Protein AF-A0A2G8JNP5-F1 (afdb_monomer_lite)

Organism: Stichopus japonicus (NCBI:txid307972)

Structure (mmCIF, N/CA/C/O backbone):
data_AF-A0A2G8JNP5-F1
#
_entry.id   AF-A0A2G8JNP5-F1
#
loop_
_atom_site.group_PDB
_atom_site.id
_atom_site.type_symbol
_atom_site.label_atom_id
_atom_site.label_alt_id
_atom_site.label_comp_id
_atom_site.label_asym_id
_atom_site.label_entity_id
_atom_site.label_seq_id
_atom_site.pdbx_PDB_ins_code
_atom_site.Cartn_x
_atom_site.Cartn_y
_atom_site.Cartn_z
_atom_site.occupancy
_atom_site.B_iso_or_equiv
_atom_site.auth_seq_id
_atom_site.auth_comp_id
_atom_site.auth_asym_id
_atom_site.auth_atom_id
_atom_site.pdbx_PDB_model_num
ATOM 1 N N . MET A 1 1 ? -19.213 17.900 22.644 1.00 67.81 1 MET A N 1
ATOM 2 C CA . MET A 1 1 ? -18.239 17.529 21.597 1.00 67.81 1 MET A CA 1
ATOM 3 C C . MET A 1 1 ? -18.401 16.045 21.332 1.00 67.81 1 MET A C 1
ATOM 5 O O . MET A 1 1 ? -18.359 15.279 22.286 1.00 67.81 1 MET A O 1
ATOM 9 N N . GLN A 1 2 ? -18.698 15.658 20.093 1.00 77.12 2 GLN A N 1
ATOM 10 C CA . GLN A 1 2 ? -18.930 14.259 19.735 1.00 77.12 2 GLN A CA 1
ATOM 11 C C . GLN A 1 2 ? -17.627 13.651 19.228 1.00 77.12 2 GLN A C 1
ATOM 13 O O . GLN A 1 2 ? -16.992 14.204 18.334 1.00 77.12 2 GLN A O 1
ATOM 18 N N . VAL A 1 3 ? -17.227 12.533 19.828 1.00 80.81 3 VAL A N 1
ATOM 19 C CA . VAL A 1 3 ? -16.069 11.752 19.390 1.00 80.81 3 VAL A CA 1
ATOM 20 C C . VAL A 1 3 ? -16.574 10.584 18.556 1.00 80.81 3 VAL A C 1
ATOM 22 O O . VAL A 1 3 ? -17.316 9.741 19.055 1.00 80.81 3 VAL A O 1
ATOM 25 N N . HIS A 1 4 ? -16.192 10.544 17.285 1.00 83.19 4 HIS A N 1
ATOM 26 C CA . HIS A 1 4 ? -16.356 9.349 16.468 1.00 83.19 4 HIS A CA 1
ATOM 27 C C . HIS A 1 4 ? -15.156 8.453 16.758 1.00 83.19 4 HIS A C 1
ATOM 29 O O . HIS A 1 4 ? -14.012 8.863 16.570 1.00 83.19 4 HIS A O 1
ATOM 35 N N . LYS A 1 5 ? -15.423 7.276 17.316 1.00 85.25 5 LYS A N 1
ATOM 36 C CA . LYS A 1 5 ? -14.411 6.265 17.616 1.00 85.25 5 LYS A CA 1
ATOM 37 C C . LYS A 1 5 ? -14.702 5.080 16.714 1.00 85.25 5 LYS A C 1
ATOM 39 O O . LYS A 1 5 ? -15.620 4.317 16.997 1.00 85.25 5 LYS A O 1
ATOM 44 N N . GLU A 1 6 ? -13.951 4.977 15.628 1.00 85.62 6 GLU A N 1
ATOM 45 C CA . GLU A 1 6 ? -13.945 3.799 14.767 1.00 85.62 6 GLU A CA 1
ATOM 46 C C . GLU A 1 6 ? -12.654 3.022 15.003 1.00 85.62 6 GLU A C 1
ATOM 48 O O . GLU A 1 6 ? -11.576 3.607 15.107 1.00 85.62 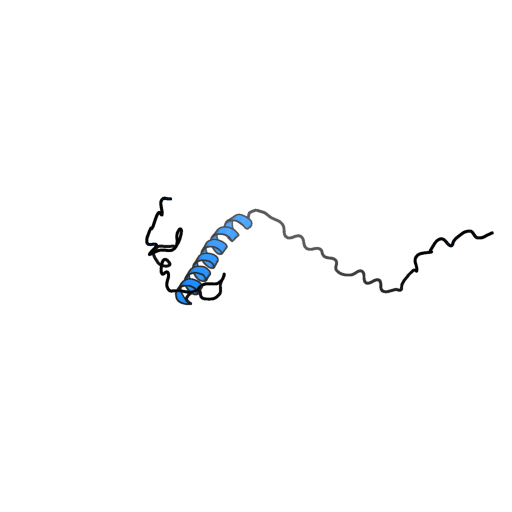6 GLU A O 1
ATOM 53 N N . ASN A 1 7 ? -12.779 1.702 15.116 1.00 82.88 7 ASN A N 1
ATOM 54 C CA . ASN A 1 7 ? -11.627 0.813 15.110 1.00 82.88 7 ASN A CA 1
ATOM 55 C C . ASN A 1 7 ? -11.250 0.556 13.648 1.00 82.88 7 ASN A C 1
ATOM 57 O O . ASN A 1 7 ? -12.113 0.224 12.836 1.00 82.88 7 ASN A O 1
ATOM 61 N N . MET A 1 8 ? -9.978 0.762 13.309 1.00 84.31 8 MET A N 1
ATOM 62 C CA . MET A 1 8 ? -9.452 0.566 11.959 1.00 84.31 8 MET A CA 1
ATOM 63 C C . MET A 1 8 ? -8.534 -0.650 11.942 1.00 84.31 8 MET A C 1
ATOM 65 O O . MET A 1 8 ? -7.356 -0.550 12.266 1.00 84.31 8 MET 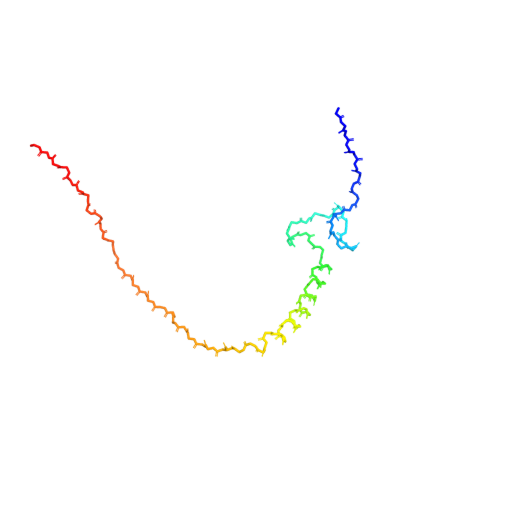A O 1
ATOM 69 N N . ASP A 1 9 ? -9.071 -1.790 11.523 1.00 88.06 9 ASP A N 1
ATOM 70 C CA . ASP A 1 9 ? -8.314 -3.046 11.424 1.00 88.06 9 ASP A CA 1
ATOM 71 C C . ASP A 1 9 ? -7.569 -3.200 10.085 1.00 88.06 9 ASP A C 1
ATOM 73 O O . ASP A 1 9 ? -6.904 -4.209 9.849 1.00 88.06 9 ASP A O 1
ATOM 77 N N . LYS A 1 10 ? -7.736 -2.248 9.155 1.00 91.00 10 LYS A N 1
ATOM 78 C CA . LYS A 1 10 ? -7.198 -2.329 7.792 1.00 91.00 10 LYS A CA 1
ATOM 79 C C . LYS A 1 10 ? -6.727 -0.980 7.279 1.00 91.00 10 LYS A C 1
ATOM 81 O O . LYS A 1 10 ? -7.383 0.041 7.481 1.00 91.00 10 LYS A O 1
ATOM 86 N N . VAL A 1 11 ? -5.645 -1.017 6.507 1.00 89.94 11 VAL A N 1
ATOM 87 C CA . VAL A 1 11 ? -5.173 0.140 5.745 1.00 89.94 11 VAL A CA 1
ATOM 88 C C . VAL A 1 11 ? -6.142 0.428 4.582 1.00 89.94 11 VAL A C 1
ATOM 90 O O . VAL A 1 11 ? -6.427 -0.472 3.783 1.00 89.94 11 VAL A O 1
ATOM 93 N N . PRO A 1 12 ? -6.668 1.659 4.447 1.00 89.56 12 PRO A N 1
ATOM 94 C CA . PRO A 1 12 ? -7.552 2.016 3.342 1.00 89.56 12 PRO A CA 1
ATOM 95 C C . PRO A 1 12 ? -6.815 1.936 1.997 1.00 89.56 12 PRO A C 1
ATOM 97 O O . PRO A 1 12 ? -5.635 2.260 1.902 1.00 89.56 12 PRO A O 1
ATOM 100 N N . ASN A 1 13 ? -7.522 1.508 0.945 1.00 90.12 13 ASN A N 1
ATOM 101 C CA . ASN A 1 13 ? -6.987 1.263 -0.407 1.00 90.12 13 ASN A CA 1
ATOM 102 C C . ASN A 1 13 ? -5.902 0.175 -0.508 1.00 90.12 13 ASN A C 1
ATOM 104 O O . ASN A 1 13 ? -5.314 -0.004 -1.577 1.00 90.12 13 ASN A O 1
ATOM 108 N N . ALA A 1 14 ? -5.639 -0.570 0.565 1.00 89.94 14 ALA A N 1
ATOM 109 C CA . ALA A 1 14 ? -4.744 -1.708 0.498 1.00 89.94 14 ALA A CA 1
ATOM 110 C C . ALA A 1 14 ? -5.345 -2.848 -0.332 1.00 89.94 14 ALA A C 1
ATOM 112 O O . ALA A 1 14 ? -6.558 -3.075 -0.357 1.00 89.94 14 ALA A O 1
ATOM 113 N N . LEU A 1 15 ? -4.469 -3.608 -0.989 1.00 89.06 15 LEU A N 1
ATOM 114 C CA . LEU A 1 15 ? -4.865 -4.875 -1.593 1.00 89.06 15 LEU A CA 1
ATOM 115 C C . LEU A 1 15 ? -5.335 -5.837 -0.491 1.00 89.06 15 LEU A C 1
ATOM 117 O O . LEU A 1 15 ? -4.783 -5.792 0.606 1.00 89.06 15 LEU A O 1
ATOM 121 N N . PRO A 1 16 ? -6.269 -6.765 -0.774 1.00 87.62 16 PRO A N 1
ATOM 122 C CA . PRO A 1 16 ? -6.770 -7.721 0.220 1.00 87.62 16 PRO A CA 1
ATOM 123 C C . PRO A 1 16 ? -5.669 -8.516 0.937 1.00 87.62 16 PRO A C 1
ATOM 125 O O . PRO A 1 16 ? -5.844 -8.920 2.079 1.00 87.62 16 PRO A O 1
ATOM 128 N N . ASN A 1 17 ? -4.526 -8.698 0.271 1.00 87.12 17 ASN A N 1
ATOM 129 C CA . ASN A 1 17 ? -3.364 -9.433 0.768 1.00 87.12 17 ASN A CA 1
ATOM 130 C C . ASN A 1 17 ? -2.307 -8.528 1.441 1.00 87.12 17 ASN A C 1
ATOM 132 O O . ASN A 1 17 ? -1.207 -8.992 1.708 1.00 87.12 17 ASN A O 1
ATOM 136 N N . ARG A 1 18 ? -2.596 -7.231 1.638 1.00 89.12 18 ARG A N 1
ATOM 137 C CA . ARG A 1 18 ? -1.670 -6.203 2.160 1.00 89.12 18 ARG A CA 1
ATOM 138 C C . ARG A 1 18 ? -2.342 -5.271 3.180 1.00 89.12 18 ARG A C 1
ATOM 140 O O . ARG A 1 18 ? -2.049 -4.081 3.207 1.00 89.12 18 ARG A O 1
ATOM 147 N N . THR A 1 19 ? -3.306 -5.773 3.954 1.00 90.19 19 THR A N 1
ATOM 148 C CA . THR A 1 19 ? -4.094 -4.947 4.893 1.00 90.19 19 THR A CA 1
ATOM 149 C C . THR A 1 19 ? -3.571 -4.944 6.327 1.00 90.19 19 THR A C 1
ATOM 151 O O . THR A 1 19 ? -4.149 -4.235 7.146 1.00 90.19 19 THR A O 1
ATOM 154 N N . ASP A 1 20 ? -2.550 -5.747 6.636 1.00 90.25 20 ASP A N 1
ATOM 155 C CA . ASP A 1 20 ? -2.020 -5.890 7.994 1.00 90.25 20 ASP A CA 1
ATOM 156 C C . ASP A 1 20 ? -1.462 -4.567 8.523 1.00 90.25 20 ASP A C 1
ATOM 158 O O . ASP A 1 20 ? -0.563 -3.971 7.933 1.00 90.25 20 ASP A O 1
ATOM 162 N N . ILE A 1 21 ? -2.012 -4.122 9.653 1.00 89.81 21 ILE A N 1
ATOM 163 C CA . ILE A 1 21 ? -1.649 -2.865 10.325 1.00 89.81 21 ILE A CA 1
ATOM 164 C C . ILE A 1 21 ? -0.413 -2.998 11.225 1.00 89.81 21 ILE A C 1
ATOM 166 O O . ILE A 1 21 ? 0.088 -1.999 11.728 1.00 89.81 21 ILE A O 1
ATOM 170 N N . GLU A 1 22 ? 0.067 -4.224 11.443 1.00 90.75 22 GLU A N 1
ATOM 171 C CA . GLU A 1 22 ? 1.236 -4.510 12.285 1.00 90.75 22 GLU A CA 1
ATOM 172 C C . GLU A 1 22 ? 2.567 -4.341 11.537 1.00 90.75 22 GLU A C 1
ATOM 174 O O . GLU A 1 22 ? 3.628 -4.313 12.156 1.00 90.75 22 GLU A O 1
ATOM 179 N N . ILE A 1 23 ? 2.527 -4.244 10.206 1.00 90.19 23 ILE A N 1
ATOM 180 C CA . ILE A 1 23 ? 3.723 -4.151 9.368 1.00 90.19 23 ILE A CA 1
ATOM 181 C C . ILE A 1 23 ? 4.101 -2.679 9.193 1.00 90.19 23 ILE A C 1
ATOM 183 O O . ILE A 1 23 ? 3.303 -1.870 8.719 1.00 90.19 23 ILE A O 1
ATOM 187 N N . GLU A 1 24 ? 5.343 -2.338 9.526 1.00 91.81 24 GLU A N 1
ATOM 188 C CA . GLU A 1 24 ? 5.877 -0.988 9.368 1.00 91.81 24 GLU A CA 1
ATOM 189 C C . GLU A 1 24 ? 6.540 -0.827 7.992 1.00 91.81 24 GLU A C 1
ATOM 191 O O . GLU A 1 24 ? 7.456 -1.569 7.635 1.00 91.81 24 GLU A O 1
ATOM 196 N N . ILE A 1 25 ? 6.048 0.124 7.191 1.00 92.44 25 ILE A N 1
ATOM 197 C CA . ILE A 1 25 ? 6.487 0.337 5.805 1.00 92.44 25 ILE A CA 1
ATOM 198 C C . ILE A 1 25 ? 6.779 1.821 5.574 1.00 92.44 25 ILE A C 1
ATOM 200 O O . ILE A 1 25 ? 5.916 2.676 5.783 1.00 92.44 25 ILE A O 1
ATOM 204 N N . TYR A 1 26 ? 7.967 2.111 5.042 1.00 92.88 26 TYR A N 1
ATOM 205 C CA . TYR A 1 26 ? 8.409 3.447 4.644 1.00 92.88 26 TYR A CA 1
ATOM 206 C C . TYR A 1 26 ? 8.778 3.469 3.156 1.00 92.88 26 TYR A C 1
ATOM 208 O O . TYR A 1 26 ? 9.874 3.089 2.746 1.00 92.88 26 TYR A O 1
ATOM 216 N N . GLY A 1 27 ? 7.862 3.935 2.304 1.00 89.56 27 GLY A N 1
ATOM 217 C CA . GLY A 1 27 ? 8.082 3.957 0.856 1.00 89.56 27 GLY A CA 1
ATOM 218 C C . GLY A 1 27 ? 8.238 2.542 0.285 1.00 89.56 27 GLY A C 1
ATOM 219 O O . GLY A 1 27 ? 7.248 1.833 0.141 1.00 89.56 27 GLY A O 1
ATOM 220 N N . MET A 1 28 ? 9.470 2.148 -0.059 1.00 88.69 28 MET A N 1
ATOM 221 C CA . MET A 1 28 ? 9.811 0.779 -0.489 1.00 88.69 28 MET A CA 1
ATOM 222 C C . MET A 1 28 ? 10.506 -0.050 0.602 1.00 88.69 28 MET A C 1
ATOM 224 O O . MET A 1 28 ? 10.700 -1.252 0.423 1.00 88.69 28 MET A O 1
ATOM 228 N N . GLU A 1 29 ? 10.889 0.576 1.714 1.00 88.31 29 GLU A N 1
ATOM 229 C CA . GLU A 1 29 ? 11.514 -0.083 2.858 1.00 88.31 29 GLU A CA 1
ATOM 230 C C . GLU A 1 29 ? 10.441 -0.695 3.766 1.00 88.31 29 GLU A C 1
ATOM 232 O O . GLU A 1 29 ? 9.371 -0.117 3.950 1.00 88.31 29 GLU A O 1
ATOM 237 N N . GLY A 1 30 ? 10.698 -1.889 4.302 1.00 88.38 30 GLY A N 1
ATOM 238 C CA . GLY A 1 30 ? 9.736 -2.620 5.137 1.00 88.38 30 GLY A CA 1
ATOM 239 C C . GLY A 1 30 ? 8.680 -3.419 4.361 1.00 88.38 30 GLY A C 1
ATOM 240 O O . GLY A 1 30 ? 7.901 -4.151 4.967 1.00 88.38 30 GLY A O 1
ATOM 241 N N . ILE A 1 31 ? 8.663 -3.356 3.020 1.00 89.69 31 ILE A N 1
ATOM 242 C CA . ILE A 1 31 ? 7.799 -4.225 2.204 1.00 89.69 31 ILE A CA 1
ATOM 243 C C . ILE A 1 31 ? 8.293 -5.683 2.307 1.00 89.69 31 ILE A C 1
ATOM 245 O O . ILE A 1 31 ? 9.471 -5.939 2.042 1.00 89.69 31 ILE A O 1
ATOM 249 N N . PRO A 1 32 ? 7.415 -6.661 2.601 1.00 89.94 32 PRO A N 1
ATOM 250 C CA . PRO A 1 32 ? 7.785 -8.075 2.608 1.00 89.94 32 PRO A CA 1
ATOM 251 C C . PRO A 1 32 ? 8.386 -8.553 1.272 1.00 89.94 32 PRO A C 1
ATOM 253 O O . PRO A 1 32 ? 7.893 -8.213 0.194 1.00 89.94 32 PRO A O 1
ATOM 256 N N . GLU A 1 33 ? 9.407 -9.420 1.315 1.00 86.44 33 GLU A N 1
ATOM 257 C CA . GLU A 1 33 ? 10.109 -9.913 0.110 1.00 86.44 33 GLU A CA 1
ATOM 258 C C . GLU A 1 33 ? 9.177 -10.579 -0.915 1.00 86.44 33 GLU A C 1
ATOM 260 O O . GLU A 1 33 ? 9.364 -10.453 -2.129 1.00 86.44 33 GLU A O 1
ATOM 265 N N . LYS A 1 34 ? 8.144 -11.279 -0.431 1.00 87.06 34 LYS A N 1
ATOM 266 C CA . LYS A 1 34 ? 7.143 -11.938 -1.276 1.00 87.06 34 LYS A CA 1
ATOM 267 C C . LYS A 1 34 ? 6.406 -10.925 -2.159 1.00 87.06 34 LYS A C 1
ATOM 269 O O . LYS A 1 34 ? 6.266 -11.145 -3.362 1.00 87.06 34 LYS A O 1
ATOM 274 N N . ASP A 1 35 ? 5.997 -9.803 -1.574 1.00 87.56 35 ASP A N 1
ATOM 275 C CA . ASP A 1 35 ? 5.301 -8.715 -2.260 1.00 87.56 35 ASP A CA 1
ATOM 276 C C . ASP A 1 35 ? 6.215 -7.932 -3.198 1.00 87.56 35 ASP A C 1
ATOM 278 O O . ASP A 1 35 ? 5.776 -7.491 -4.265 1.00 87.56 35 ASP A O 1
ATOM 282 N N . LEU A 1 36 ? 7.489 -7.800 -2.829 1.00 87.75 36 LEU A N 1
ATOM 283 C CA . LEU A 1 36 ? 8.518 -7.150 -3.637 1.00 87.75 36 LEU A CA 1
ATOM 284 C C . LEU A 1 36 ? 8.760 -7.929 -4.940 1.00 87.75 36 LEU A C 1
ATOM 286 O O . LEU A 1 36 ? 8.802 -7.348 -6.029 1.00 87.75 36 LEU A O 1
ATOM 290 N N . LYS A 1 37 ? 8.818 -9.263 -4.845 1.00 88.50 37 LYS A N 1
ATOM 291 C CA . LYS A 1 37 ? 8.936 -10.160 -6.001 1.00 88.50 37 LYS A CA 1
ATOM 292 C C . LYS A 1 37 ? 7.697 -10.137 -6.891 1.00 88.50 37 LYS A C 1
ATOM 294 O O . LYS A 1 37 ? 7.835 -10.083 -8.114 1.00 88.50 37 LYS A O 1
ATOM 299 N N . GLU A 1 38 ? 6.502 -10.168 -6.304 1.00 88.44 38 GLU A N 1
ATOM 300 C CA . GLU A 1 38 ? 5.249 -10.084 -7.063 1.00 88.44 38 GLU A CA 1
ATOM 301 C C . GLU A 1 38 ? 5.144 -8.748 -7.810 1.00 88.44 38 GLU A C 1
ATOM 303 O O . GLU A 1 38 ? 4.836 -8.725 -9.003 1.00 88.44 38 GLU A O 1
ATOM 308 N N . HIS A 1 39 ? 5.485 -7.642 -7.143 1.00 86.75 39 HIS A N 1
ATOM 309 C CA . HIS A 1 39 ? 5.516 -6.319 -7.758 1.00 86.75 39 HIS A CA 1
ATOM 310 C C . HIS A 1 39 ? 6.507 -6.255 -8.930 1.00 86.75 39 HIS A C 1
ATOM 312 O O . HIS A 1 39 ? 6.156 -5.756 -9.999 1.00 86.75 39 HIS A O 1
ATOM 318 N N . ALA A 1 40 ? 7.713 -6.814 -8.776 1.00 86.94 40 ALA A N 1
ATOM 319 C CA . ALA A 1 40 ? 8.704 -6.874 -9.851 1.00 86.94 40 ALA A CA 1
ATOM 320 C C . ALA A 1 40 ? 8.231 -7.723 -11.048 1.00 86.94 40 ALA A C 1
ATOM 322 O O . ALA A 1 40 ? 8.379 -7.306 -12.198 1.00 86.94 40 ALA A O 1
ATOM 323 N N . ALA A 1 41 ? 7.625 -8.887 -10.795 1.00 88.56 41 ALA A N 1
ATOM 324 C CA . ALA A 1 41 ? 7.088 -9.756 -11.844 1.00 88.56 41 ALA A CA 1
ATOM 325 C C . ALA A 1 41 ? 5.928 -9.094 -12.608 1.00 88.56 41 ALA A C 1
ATOM 327 O O . ALA A 1 41 ? 5.845 -9.183 -13.839 1.00 88.56 41 ALA A O 1
ATOM 328 N N . LYS A 1 42 ? 5.056 -8.390 -11.880 1.00 86.81 42 LYS A N 1
ATOM 329 C CA . LYS A 1 42 ? 3.943 -7.636 -12.453 1.00 86.81 42 LYS A CA 1
ATOM 330 C C . LYS A 1 42 ? 4.450 -6.471 -13.302 1.00 86.81 42 LYS A C 1
ATOM 332 O O . LYS A 1 42 ? 4.112 -6.396 -14.478 1.00 86.81 42 LYS A O 1
ATOM 337 N N . LEU A 1 43 ? 5.379 -5.670 -12.774 1.00 86.25 43 LEU A N 1
ATOM 338 C CA . LEU A 1 43 ? 5.996 -4.569 -13.514 1.00 86.25 43 LEU A CA 1
ATOM 339 C C . LEU A 1 43 ? 6.703 -5.051 -14.787 1.00 86.25 43 LEU A C 1
ATOM 341 O O . LEU A 1 43 ? 6.589 -4.399 -15.822 1.00 86.25 43 LEU A O 1
ATOM 345 N N . ALA A 1 44 ? 7.396 -6.191 -14.743 1.00 83.81 44 ALA A N 1
ATOM 346 C CA . ALA A 1 44 ? 8.021 -6.783 -15.926 1.00 83.81 44 ALA A CA 1
ATOM 347 C C . ALA A 1 44 ? 6.984 -7.177 -16.994 1.00 83.81 44 ALA A C 1
ATOM 349 O O . ALA A 1 44 ? 7.197 -6.927 -18.182 1.00 83.81 44 ALA A O 1
ATOM 350 N N . SER A 1 45 ? 5.846 -7.732 -16.572 1.00 80.75 45 SER A N 1
ATOM 351 C CA . SER A 1 45 ? 4.748 -8.139 -17.460 1.00 80.75 45 SER A CA 1
ATOM 352 C C . SER A 1 45 ? 4.019 -6.935 -18.068 1.00 80.75 45 SER A C 1
ATOM 354 O O . SER A 1 45 ? 3.823 -6.871 -19.282 1.00 80.75 45 SER A O 1
ATOM 356 N N . ASP A 1 46 ? 3.689 -5.934 -17.250 1.00 78.00 46 ASP A N 1
ATOM 357 C CA . ASP A 1 46 ? 3.061 -4.687 -17.696 1.00 78.00 46 ASP A CA 1
ATOM 358 C C . ASP A 1 46 ? 3.997 -3.882 -18.616 1.00 78.00 46 ASP A C 1
ATOM 360 O O . ASP A 1 46 ? 3.569 -3.334 -19.634 1.00 78.00 46 ASP A O 1
ATOM 364 N N . SER A 1 47 ? 5.301 -3.863 -18.318 1.00 69.56 47 SER A N 1
ATOM 365 C CA . SER A 1 47 ? 6.313 -3.204 -19.158 1.00 69.56 47 SER A CA 1
ATOM 366 C C . SER A 1 47 ? 6.507 -3.907 -20.501 1.00 69.56 47 SER A C 1
ATOM 368 O O . SER A 1 47 ? 6.722 -3.238 -21.513 1.00 69.56 47 SER A O 1
ATOM 370 N N . ALA A 1 48 ? 6.414 -5.240 -20.544 1.00 63.56 48 ALA A N 1
ATOM 371 C CA . ALA A 1 48 ? 6.443 -5.991 -21.799 1.00 63.56 48 ALA A CA 1
ATOM 372 C C . ALA A 1 48 ? 5.233 -5.651 -22.686 1.00 63.56 48 ALA A C 1
ATOM 374 O O . ALA A 1 48 ? 5.386 -5.476 -23.895 1.00 63.56 48 ALA A O 1
ATOM 375 N N . ASN A 1 49 ? 4.054 -5.474 -22.084 1.00 58.06 49 ASN A N 1
ATOM 376 C CA . ASN A 1 49 ? 2.853 -5.065 -22.809 1.00 58.06 49 ASN A CA 1
ATOM 377 C C . ASN A 1 49 ? 2.937 -3.600 -23.288 1.00 58.06 49 ASN A C 1
ATOM 379 O O . ASN A 1 49 ? 2.548 -3.286 -24.412 1.00 58.06 49 ASN A O 1
ATOM 383 N N . LYS A 1 50 ? 3.531 -2.706 -22.483 1.00 56.78 50 LYS A N 1
ATOM 384 C CA . LYS A 1 50 ? 3.719 -1.288 -22.840 1.00 56.78 50 LYS A CA 1
ATOM 385 C C . LYS A 1 50 ? 4.777 -1.069 -23.928 1.00 56.78 50 LYS A C 1
ATOM 387 O O . LYS A 1 50 ? 4.574 -0.235 -24.804 1.00 56.78 50 LYS A O 1
ATOM 392 N N . LYS A 1 51 ? 5.855 -1.866 -23.960 1.00 54.06 51 LYS A N 1
ATOM 393 C CA . LYS A 1 51 ? 6.850 -1.827 -25.055 1.00 54.06 51 LYS A CA 1
ATOM 394 C C . LYS A 1 51 ? 6.272 -2.202 -26.424 1.00 54.06 51 LYS A C 1
ATOM 396 O O . LYS A 1 51 ? 6.810 -1.753 -27.430 1.00 54.06 51 LYS A O 1
ATOM 401 N N . LYS A 1 52 ? 5.178 -2.973 -26.483 1.00 52.00 52 LYS A N 1
ATOM 402 C CA . LYS A 1 52 ? 4.468 -3.263 -27.741 1.00 52.00 52 LYS A CA 1
ATOM 403 C C . LYS A 1 52 ? 3.625 -2.077 -28.237 1.00 52.00 52 LYS A C 1
ATOM 405 O O . LYS A 1 52 ? 3.325 -2.025 -29.422 1.00 52.00 52 LYS A O 1
ATOM 410 N N . ALA A 1 53 ? 3.272 -1.133 -27.360 1.00 52.50 53 ALA A N 1
ATOM 411 C CA . ALA A 1 53 ? 2.577 0.104 -27.726 1.00 52.50 53 ALA A CA 1
ATOM 412 C C . ALA A 1 53 ? 3.540 1.247 -28.117 1.00 52.50 53 ALA A C 1
ATOM 414 O O . ALA A 1 53 ? 3.167 2.093 -28.915 1.00 52.50 53 ALA A O 1
ATOM 415 N N . GLU A 1 54 ? 4.780 1.249 -27.611 1.00 49.69 54 GLU A N 1
ATOM 416 C CA . GLU A 1 54 ? 5.809 2.255 -27.955 1.00 49.69 54 GLU A CA 1
ATOM 417 C C . GLU A 1 54 ? 6.612 1.893 -29.231 1.00 49.69 54 GLU A C 1
ATOM 419 O O . GLU A 1 54 ? 7.272 2.741 -29.820 1.00 49.69 54 GLU A O 1
ATOM 424 N N . GLN A 1 55 ? 6.567 0.638 -29.702 1.00 46.97 55 GLN A N 1
ATOM 425 C CA . GLN A 1 55 ? 7.282 0.200 -30.918 1.00 46.97 55 GLN A CA 1
ATOM 426 C C . GLN A 1 55 ? 6.587 0.547 -32.252 1.00 46.97 55 GLN A C 1
ATOM 428 O O . GLN A 1 55 ? 7.143 0.236 -33.302 1.00 46.97 55 GLN A O 1
ATOM 433 N N . ASP A 1 56 ? 5.432 1.219 -32.226 1.00 44.22 56 ASP A N 1
ATOM 434 C CA . ASP A 1 56 ? 4.777 1.804 -33.416 1.00 44.22 56 ASP A CA 1
ATOM 435 C C . ASP A 1 56 ? 4.932 3.344 -33.472 1.00 44.22 56 ASP A C 1
ATOM 437 O O . ASP A 1 56 ? 4.351 4.016 -34.316 1.00 44.22 56 ASP A O 1
ATOM 441 N N . GLY A 1 57 ? 5.738 3.929 -32.574 1.00 43.62 57 GLY A N 1
ATOM 442 C CA . GLY A 1 57 ? 6.083 5.353 -32.543 1.00 43.62 57 GLY A CA 1
ATOM 443 C C . GLY A 1 57 ? 7.571 5.553 -32.814 1.00 43.62 57 GLY A C 1
ATOM 444 O O . GLY A 1 57 ? 8.370 5.701 -31.895 1.00 43.62 57 GLY A O 1
ATOM 445 N N . GLY A 1 58 ? 7.962 5.488 -34.086 1.00 44.94 58 GLY A N 1
ATOM 446 C CA . GLY A 1 58 ? 9.355 5.576 -34.512 1.00 44.94 58 GLY A CA 1
ATOM 447 C C . GLY A 1 58 ? 10.085 6.842 -34.048 1.00 44.94 58 GLY A C 1
ATOM 448 O O . GLY A 1 58 ? 9.559 7.944 -34.139 1.00 44.94 58 GLY A O 1
ATOM 449 N N . ALA A 1 59 ? 11.336 6.673 -33.614 1.00 39.25 59 ALA A N 1
ATOM 450 C CA . ALA A 1 59 ? 12.523 7.231 -34.275 1.00 39.25 59 ALA A CA 1
ATOM 451 C C . ALA A 1 59 ? 13.719 7.215 -33.313 1.00 39.25 59 ALA A C 1
ATOM 453 O O . ALA A 1 59 ? 13.900 8.086 -32.464 1.00 39.25 59 ALA A O 1
ATOM 454 N N . SER A 1 60 ? 14.602 6.238 -33.506 1.00 49.91 60 SER A N 1
ATOM 455 C CA . SER A 1 60 ? 16.011 6.424 -33.187 1.00 49.91 60 SER A CA 1
ATOM 456 C C . SER A 1 60 ? 16.593 7.439 -34.171 1.00 49.91 60 SER A C 1
ATOM 458 O O . SER A 1 60 ? 16.775 7.119 -35.341 1.00 49.91 60 SER A O 1
ATOM 460 N N . THR A 1 61 ? 16.945 8.631 -33.700 1.00 41.91 61 THR A N 1
ATOM 461 C CA . THR A 1 61 ? 18.044 9.401 -34.295 1.00 41.91 61 THR A CA 1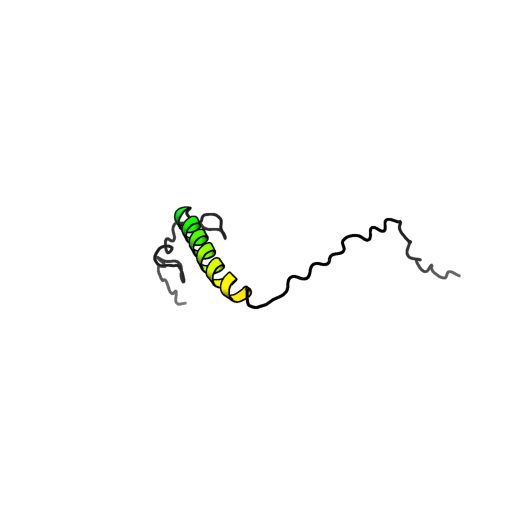
ATOM 462 C C . THR A 1 61 ? 18.975 9.853 -33.186 1.00 41.91 61 THR A C 1
ATOM 464 O O . THR A 1 61 ? 18.707 10.782 -32.431 1.00 41.91 61 THR A O 1
ATOM 467 N N . SER A 1 62 ? 20.076 9.121 -33.099 1.00 52.97 62 SER A N 1
ATOM 468 C CA . SER A 1 62 ? 21.336 9.500 -32.486 1.00 52.97 62 SER A CA 1
ATOM 469 C C . SER A 1 62 ? 21.815 10.876 -32.957 1.00 52.97 62 SER A C 1
ATOM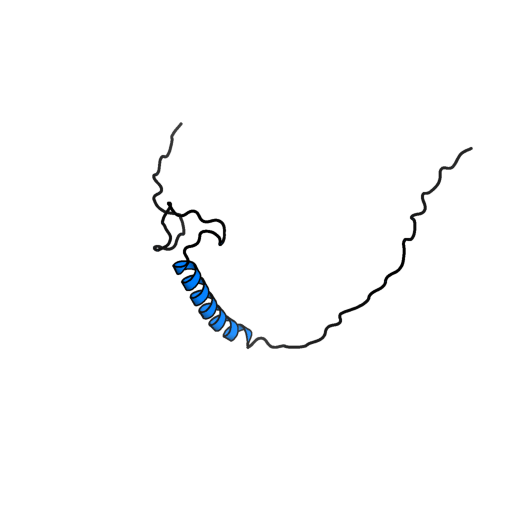 471 O O . SER A 1 62 ? 22.015 11.059 -34.155 1.00 52.97 62 SER A O 1
ATOM 473 N N . ALA A 1 63 ? 22.107 11.780 -32.025 1.00 40.28 63 ALA A N 1
ATOM 474 C CA . ALA A 1 63 ? 23.210 12.737 -32.133 1.00 40.28 63 ALA A CA 1
ATOM 475 C C . ALA A 1 63 ? 23.412 13.422 -30.774 1.00 40.28 63 ALA A C 1
ATOM 477 O O . ALA A 1 63 ? 22.573 14.200 -30.328 1.00 40.28 63 ALA A O 1
ATOM 478 N N . GLY A 1 64 ? 24.538 13.136 -30.114 1.00 45.78 64 GLY A N 1
ATOM 479 C CA . GLY A 1 64 ? 25.108 14.080 -29.150 1.00 45.78 64 GLY A CA 1
ATOM 480 C C . GLY A 1 64 ? 25.532 15.381 -29.855 1.00 45.78 64 GLY A C 1
ATOM 481 O O . GLY A 1 64 ? 25.531 15.447 -31.086 1.00 45.78 64 GLY A O 1
ATOM 482 N N . PRO A 1 65 ? 25.975 16.391 -29.093 1.00 45.25 65 PRO A N 1
ATOM 483 C CA . PRO A 1 65 ? 27.357 16.303 -28.647 1.00 45.25 65 PRO A CA 1
ATOM 484 C C . PRO A 1 65 ? 27.565 16.707 -27.187 1.00 45.25 65 PRO A C 1
ATOM 486 O O . PRO A 1 65 ? 27.057 17.707 -26.685 1.00 45.25 65 PRO A O 1
ATOM 489 N N . SER A 1 66 ? 28.413 15.922 -26.537 1.00 47.84 66 SER A N 1
ATOM 490 C CA . SER A 1 66 ? 29.174 16.344 -25.375 1.00 47.84 66 SER A CA 1
ATOM 491 C C . SER A 1 66 ? 30.246 17.361 -25.789 1.00 47.84 66 SER A C 1
ATOM 493 O O . SER A 1 66 ? 30.836 17.240 -26.859 1.00 47.84 66 SER A O 1
ATOM 495 N N . GLN A 1 67 ? 30.587 18.226 -24.832 1.00 48.34 67 GLN A N 1
ATOM 496 C CA . GLN A 1 67 ? 31.837 18.987 -24.693 1.00 48.34 67 GLN A CA 1
ATOM 497 C C . GLN A 1 67 ? 31.912 20.369 -25.358 1.00 48.34 67 GLN A C 1
ATOM 499 O O . GLN A 1 67 ? 32.296 20.521 -26.511 1.00 48.34 67 GLN A O 1
ATOM 504 N N . ALA A 1 68 ? 31.735 21.395 -24.525 1.00 45.88 68 ALA A N 1
ATOM 505 C CA . ALA A 1 68 ? 32.585 22.577 -24.569 1.00 45.88 68 ALA A CA 1
ATOM 506 C C . ALA A 1 68 ? 33.085 22.851 -23.145 1.00 45.88 68 ALA A C 1
ATOM 508 O O . ALA A 1 68 ? 32.400 23.444 -22.315 1.00 45.88 68 ALA A O 1
ATOM 509 N N . VAL A 1 69 ? 34.282 22.345 -22.855 1.00 48.53 69 VAL A N 1
ATOM 510 C CA . VAL A 1 69 ? 35.119 22.838 -21.765 1.00 48.53 69 VAL A CA 1
ATOM 511 C C . VAL A 1 69 ? 35.598 24.237 -22.154 1.00 48.53 69 VAL A C 1
ATOM 513 O O . VAL A 1 69 ? 36.273 24.391 -23.166 1.00 48.53 69 VAL A O 1
ATOM 516 N N . VAL A 1 70 ? 35.264 25.262 -21.371 1.00 50.62 70 VAL A N 1
ATOM 517 C CA . VAL A 1 70 ? 36.025 26.520 -21.366 1.00 50.62 70 VAL A CA 1
ATOM 518 C C . VAL A 1 70 ? 36.339 26.891 -19.924 1.00 50.62 70 VAL A C 1
ATOM 520 O O . VAL A 1 70 ? 35.563 27.490 -19.188 1.00 50.62 70 VAL A O 1
ATOM 523 N N . THR A 1 71 ? 37.508 26.437 -19.501 1.00 49.25 71 THR A N 1
ATOM 524 C CA . THR A 1 71 ? 38.247 26.954 -18.358 1.00 49.25 71 THR A CA 1
ATOM 525 C C . THR A 1 71 ? 38.826 28.323 -18.727 1.00 49.25 71 THR A C 1
ATOM 527 O O . THR A 1 71 ? 39.647 28.360 -19.639 1.00 49.25 71 THR A O 1
ATOM 530 N N . SER A 1 72 ? 38.474 29.403 -18.016 1.00 49.72 72 SER A N 1
ATOM 531 C CA . SER A 1 72 ? 39.412 30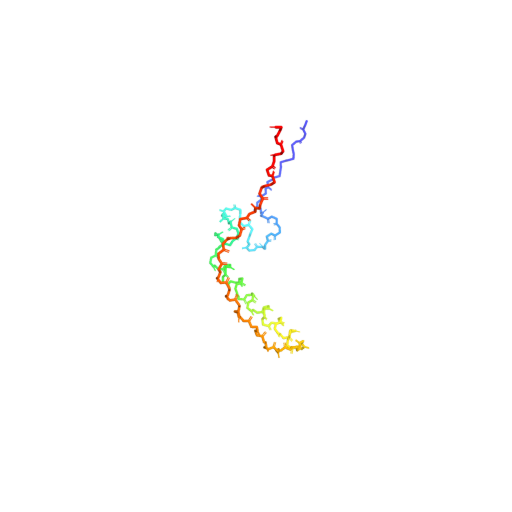.491 -17.654 1.00 49.72 72 SER A CA 1
ATOM 532 C C . SER A 1 72 ? 38.743 31.685 -16.940 1.00 49.72 72 SER A C 1
ATOM 534 O O . SER A 1 72 ? 38.112 32.524 -17.561 1.00 49.72 72 SER A O 1
ATOM 536 N N . ALA A 1 73 ? 39.017 31.774 -15.632 1.00 54.09 73 ALA A N 1
ATOM 537 C CA . ALA A 1 73 ? 39.344 32.979 -14.847 1.00 54.09 73 ALA A CA 1
ATOM 538 C C . ALA A 1 73 ? 38.313 34.133 -14.632 1.00 54.09 73 ALA A C 1
ATOM 540 O O . ALA A 1 73 ? 37.477 34.419 -15.482 1.00 54.09 73 ALA A O 1
ATOM 541 N N . PRO A 1 74 ? 38.376 34.822 -13.465 1.00 48.97 74 PRO A N 1
ATOM 542 C CA . PRO A 1 74 ? 37.323 35.709 -12.964 1.00 48.97 74 PRO A CA 1
ATOM 543 C C . PRO A 1 74 ? 37.479 37.158 -13.451 1.00 48.97 74 PRO A C 1
ATOM 545 O O . PRO A 1 74 ? 38.549 37.751 -13.323 1.00 48.97 74 PRO A O 1
ATOM 548 N N . ALA A 1 75 ? 36.393 37.765 -13.934 1.00 50.09 75 ALA A N 1
ATOM 549 C CA . ALA A 1 75 ? 36.331 39.201 -14.196 1.00 50.09 75 ALA A CA 1
ATOM 550 C C . ALA A 1 75 ? 35.581 39.900 -13.054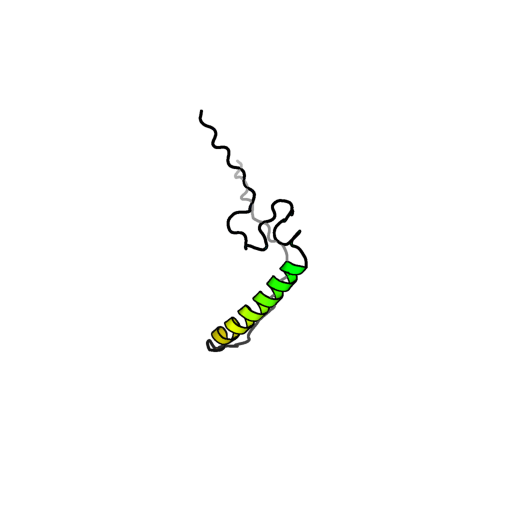 1.00 50.09 75 ALA A C 1
ATOM 552 O O . ALA A 1 75 ? 34.379 39.719 -12.864 1.00 50.09 75 ALA A O 1
ATOM 553 N N . ALA A 1 76 ? 36.340 40.664 -12.272 1.00 52.94 76 ALA A N 1
ATOM 554 C CA . ALA A 1 76 ? 35.873 41.520 -11.197 1.00 52.94 76 ALA A CA 1
ATOM 555 C C . ALA A 1 76 ? 34.797 42.508 -11.683 1.00 52.94 76 ALA A C 1
ATOM 557 O O . ALA A 1 76 ? 34.960 43.170 -12.707 1.00 52.94 76 ALA A O 1
ATOM 558 N N . ALA A 1 77 ? 33.711 42.626 -10.919 1.00 64.06 77 ALA A N 1
ATOM 559 C CA . ALA A 1 77 ? 32.712 43.670 -11.104 1.00 64.06 77 ALA A CA 1
ATOM 560 C C . ALA A 1 77 ? 33.331 45.046 -10.780 1.00 64.06 77 ALA A C 1
ATOM 562 O O . ALA A 1 77 ? 33.957 45.183 -9.725 1.00 64.06 77 ALA A O 1
ATOM 563 N N . PRO A 1 78 ? 33.169 46.081 -11.624 1.00 58.03 78 PRO A N 1
ATOM 564 C CA . PRO A 1 78 ? 33.551 47.430 -11.234 1.00 58.03 78 PRO A CA 1
ATOM 565 C C . PRO A 1 78 ? 32.548 47.956 -10.200 1.00 58.03 78 PRO A C 1
ATOM 567 O O . PRO A 1 78 ? 31.356 48.061 -10.475 1.00 58.03 78 PRO A O 1
ATOM 570 N N . ILE A 1 79 ? 33.042 48.281 -9.005 1.00 64.44 79 ILE A N 1
ATOM 571 C CA . ILE A 1 79 ? 32.322 49.039 -7.976 1.00 64.44 79 ILE A CA 1
ATOM 572 C C . ILE A 1 79 ? 32.368 50.515 -8.405 1.00 64.44 79 ILE A C 1
ATOM 574 O O . ILE A 1 79 ? 33.471 51.059 -8.505 1.00 64.44 79 ILE A O 1
ATOM 578 N N . PRO A 1 80 ? 31.238 51.195 -8.671 1.00 60.19 80 PRO A N 1
ATOM 579 C CA . PRO A 1 80 ? 31.254 52.628 -8.942 1.00 60.19 80 PRO A CA 1
ATOM 580 C C . PRO A 1 80 ? 31.608 53.399 -7.663 1.00 60.19 80 PRO A C 1
ATOM 582 O O . PRO A 1 80 ? 30.797 53.547 -6.750 1.00 60.19 80 PRO A O 1
ATOM 585 N N . GLY A 1 81 ? 32.860 53.850 -7.586 1.00 56.38 81 GLY A N 1
ATOM 586 C CA . GLY A 1 81 ? 33.358 54.721 -6.531 1.00 56.38 81 GLY A CA 1
ATOM 587 C C . GLY A 1 81 ? 32.725 56.108 -6.617 1.00 56.38 81 GLY A C 1
ATOM 588 O O . GLY A 1 81 ? 32.994 56.866 -7.543 1.00 56.38 81 GLY A O 1
ATOM 589 N N . MET A 1 82 ? 31.850 56.388 -5.652 1.00 62.72 82 MET A N 1
ATOM 590 C CA . MET A 1 82 ? 31.959 57.496 -4.695 1.00 62.72 82 MET A CA 1
ATOM 591 C C . MET A 1 82 ? 32.658 58.765 -5.223 1.00 62.72 82 MET A C 1
ATOM 593 O O . MET A 1 82 ? 33.880 58.885 -5.182 1.00 62.72 82 MET A O 1
ATOM 597 N N . GLN A 1 83 ? 31.859 59.730 -5.686 1.00 53.56 83 GLN A N 1
ATOM 598 C CA . GLN A 1 83 ? 32.283 61.121 -5.849 1.00 53.56 83 GLN A CA 1
ATOM 599 C C . GLN A 1 83 ? 32.487 61.728 -4.453 1.00 53.56 83 GLN A C 1
ATOM 601 O O . GLN A 1 83 ? 31.568 61.702 -3.635 1.00 53.56 83 GLN A O 1
ATOM 606 N N . GLY A 1 84 ? 33.690 62.233 -4.185 1.00 60.88 84 GLY A N 1
ATOM 607 C CA . GLY A 1 84 ? 34.019 63.049 -3.021 1.00 60.88 84 GLY A CA 1
ATOM 608 C C . GLY A 1 84 ? 34.611 64.374 -3.494 1.00 60.88 84 GLY A C 1
ATOM 609 O O . GLY A 1 84 ? 35.413 64.376 -4.429 1.00 60.88 84 GLY A O 1
ATOM 610 N N . GLU A 1 85 ? 34.125 65.450 -2.876 1.00 44.22 85 GLU A N 1
ATOM 611 C CA . GLU A 1 85 ? 34.651 66.826 -2.882 1.00 44.22 85 GLU A CA 1
ATOM 612 C C . GLU A 1 85 ? 36.169 66.933 -2.681 1.00 44.22 85 GLU A C 1
ATOM 614 O O . GLU A 1 85 ? 36.749 66.076 -1.972 1.00 44.22 85 GLU A O 1
#

Foldseek 3Di:
DDDDDDDQQFDPPDDPVGTHPVFDDDDPPRDDPVVVVVVVVVCVVVVVVVVVVCVVPDDDDDDDDDDDDDDDDDDDDDDPDDDDD

pLDDT: mean 70.91, std 18.5, range [39.25, 92.88]

Radius of gyration: 29.8 Å; chains: 1; bounding box: 58×79×56 Å

Sequence (85 aa):
MQVHKENMDKVPNALPNRTDIEIEIYGMEGIPEKDLKEHAAKLASDSANKKKAEQDGGASTSAGPSQAVVTSAPAAAPIPGMQGE

Secondary structure (DSSP, 8-state):
-PPP-----S-TT--TTS--TT---BTTBT--HHHHHHHHHHHHHHHHHHHHHHTTS------------------PPPP------